Protein AF-A0A7C6SM28-F1 (afdb_monomer_lite)

Radius of gyration: 21.07 Å; chains: 1; bounding box: 52×35×64 Å

Foldseek 3Di:
DPPVPDDPQAAAEAEEEFDAQAPPALRVQAAGDDLVVVVVVLVVVVVVPPDPSYDYYYDRSLVSLVNQLVRQDAPLCVQLVVQLVVVVQDPCVDVVSNDSVSSVVSCVVSVHDSSVRHGHRHDLPDDGNCPPPDPQFDSVLSNVVNVCVVVVHDDDDCLVPNSPRRNLVVVDDSSD

pLDDT: mean 93.3, std 7.73, range [57.5, 98.56]

Sequence (176 aa):
TPKDKRGKGLNIGVSTSSFVPKPFTPFQWEAQDSIEMLKEKQQHLKEKIKSKYIKYSWHDPDLSFLEAVLARGDRRLGKVLYTAFKKGCKFDSWGEHFKFDSWMEAFEQCGIDPHFYANRKRDFDEIFPWDHIDVGVTKEFLKRENEKAYSEETIPNCRVKCTGCGAAVFNGGICK

Secondary structure (DSSP, 8-state):
--GGGSPPPP-EEEEE------TTSTTTTSPPPPHHHHHHHHHHHHHH---TTEEEEE--HHHHHHHHHHHT--TTHHHHHHHHHHTT---TTSGGG--HHHHHHHHHHTT--SHHHHT----TTPPPTTTTS--S--HHHHHHHHHHHHTTPPPPPTTTS----SGGGG-BTTB-

Structure (mmCIF, N/CA/C/O backbone):
data_AF-A0A7C6SM28-F1
#
_entry.id   AF-A0A7C6SM28-F1
#
loop_
_atom_site.group_PDB
_atom_site.id
_atom_site.type_symbol
_atom_site.label_atom_id
_atom_site.label_alt_id
_atom_site.label_comp_id
_atom_site.label_asym_id
_atom_site.label_entity_id
_atom_site.label_seq_id
_atom_site.pdbx_PDB_ins_code
_atom_site.Cartn_x
_atom_site.Cartn_y
_atom_site.Cartn_z
_atom_site.occupancy
_atom_site.B_iso_or_equiv
_atom_site.auth_seq_id
_atom_site.auth_comp_id
_atom_site.auth_asym_id
_atom_site.auth_atom_id
_atom_site.pdbx_PDB_model_num
ATOM 1 N N . THR A 1 1 ? 14.967 12.982 45.529 1.00 57.50 1 THR A N 1
ATOM 2 C CA . THR A 1 1 ? 15.801 13.753 44.580 1.00 57.50 1 THR A CA 1
ATOM 3 C C . THR A 1 1 ? 15.201 15.134 44.340 1.00 57.50 1 THR A C 1
ATOM 5 O O . THR A 1 1 ? 14.028 15.176 43.946 1.00 57.50 1 THR A O 1
ATOM 8 N N . PRO A 1 2 ? 15.949 16.226 44.615 1.00 70.44 2 PRO A N 1
ATOM 9 C CA . PRO A 1 2 ? 15.570 17.615 44.301 1.00 70.44 2 PRO A CA 1
ATOM 10 C C . PRO A 1 2 ? 15.084 17.770 42.852 1.00 70.44 2 PRO A C 1
ATOM 12 O O . PRO A 1 2 ? 15.502 16.992 41.993 1.00 70.44 2 PRO A O 1
ATOM 15 N N . LYS A 1 3 ? 14.162 18.703 42.575 1.00 65.81 3 LYS A N 1
ATOM 16 C CA . LYS A 1 3 ? 13.460 18.828 41.273 1.00 65.81 3 LYS A CA 1
ATOM 17 C C . LYS A 1 3 ? 14.437 19.095 40.112 1.00 65.81 3 LYS A C 1
ATOM 19 O O . LYS A 1 3 ? 14.246 18.582 39.019 1.00 65.81 3 LYS A O 1
ATOM 24 N N . ASP A 1 4 ? 15.501 19.814 40.424 1.00 71.56 4 ASP A N 1
ATOM 25 C CA . ASP A 1 4 ? 16.703 20.170 39.663 1.00 71.56 4 ASP A CA 1
ATOM 26 C C . ASP A 1 4 ? 17.681 19.001 39.425 1.00 71.56 4 ASP A C 1
ATOM 28 O O . ASP A 1 4 ? 18.448 19.026 38.468 1.00 71.56 4 ASP A O 1
ATOM 32 N N . LYS A 1 5 ? 17.615 17.941 40.243 1.00 65.12 5 LYS A N 1
ATOM 33 C CA . LYS A 1 5 ? 18.422 16.712 40.106 1.00 65.12 5 LYS A CA 1
ATOM 34 C C . LYS A 1 5 ? 17.644 15.536 39.504 1.00 65.12 5 LYS A C 1
ATOM 36 O O . LYS A 1 5 ? 18.176 14.431 39.398 1.00 65.12 5 LYS A O 1
ATOM 41 N N . ARG A 1 6 ? 16.370 15.729 39.148 1.00 66.81 6 ARG A N 1
ATOM 42 C CA . ARG A 1 6 ? 15.587 14.732 38.404 1.00 66.81 6 ARG A CA 1
ATOM 43 C C . ARG A 1 6 ? 15.928 14.891 36.926 1.00 66.81 6 ARG A C 1
ATOM 45 O O . ARG A 1 6 ? 15.677 15.950 36.360 1.00 66.81 6 ARG A O 1
ATOM 52 N N . GLY A 1 7 ? 16.473 13.849 36.297 1.00 62.31 7 GLY A N 1
ATOM 53 C CA . GLY A 1 7 ? 16.596 13.827 34.840 1.00 62.31 7 GLY A CA 1
ATOM 54 C C . GLY A 1 7 ? 15.230 14.114 34.211 1.00 62.31 7 GLY A C 1
ATOM 55 O O . GLY A 1 7 ? 14.220 13.577 34.679 1.00 62.31 7 GLY A O 1
ATOM 56 N N . LYS A 1 8 ? 15.176 14.990 33.197 1.00 68.56 8 LYS A N 1
ATOM 57 C CA . LYS A 1 8 ? 13.953 15.186 32.404 1.00 68.56 8 LYS A CA 1
ATOM 58 C C . LYS A 1 8 ? 13.518 13.800 31.927 1.00 68.56 8 LYS A C 1
ATOM 60 O O . LYS A 1 8 ? 14.299 13.120 31.270 1.00 68.56 8 LYS A O 1
ATOM 65 N N . GLY A 1 9 ? 12.331 13.352 32.340 1.00 72.19 9 GLY A N 1
ATOM 66 C CA . GLY A 1 9 ? 11.834 12.027 31.973 1.00 72.19 9 GLY A CA 1
ATOM 67 C C . GLY A 1 9 ? 11.867 11.876 30.455 1.00 72.19 9 GLY A C 1
ATOM 68 O O . GLY A 1 9 ? 11.353 12.740 29.748 1.00 72.19 9 GLY A O 1
ATOM 69 N N . LEU A 1 10 ? 12.524 10.826 29.965 1.00 85.38 10 LEU A N 1
ATOM 70 C CA . LEU A 1 10 ? 12.574 10.520 28.541 1.00 85.38 10 LEU A CA 1
ATOM 71 C C . LEU A 1 10 ? 11.158 10.159 28.085 1.00 85.38 10 LEU A C 1
ATOM 73 O O . LEU A 1 10 ? 10.561 9.251 28.651 1.00 85.38 10 LEU A O 1
ATOM 77 N N . ASN A 1 11 ? 10.635 10.862 27.084 1.00 90.19 11 ASN A N 1
ATOM 78 C CA . ASN A 1 11 ? 9.396 10.494 26.406 1.00 90.19 11 ASN A CA 1
ATOM 79 C C . ASN A 1 11 ? 9.750 9.997 25.005 1.00 90.19 11 ASN A C 1
ATOM 81 O O . ASN A 1 11 ? 10.447 10.690 24.266 1.00 90.19 11 ASN A O 1
ATOM 85 N N . ILE A 1 12 ? 9.270 8.811 24.647 1.00 94.56 12 ILE A N 1
ATOM 86 C CA . ILE A 1 12 ? 9.524 8.157 23.362 1.00 94.56 12 ILE A CA 1
ATOM 87 C C . ILE A 1 12 ? 8.202 8.081 22.598 1.00 94.56 12 ILE A C 1
ATOM 89 O O . ILE A 1 12 ? 7.205 7.592 23.127 1.00 94.56 12 ILE A O 1
ATOM 93 N N . GLY A 1 13 ? 8.186 8.562 21.356 1.00 95.12 13 GLY A N 1
ATOM 94 C CA . GLY A 1 13 ? 7.075 8.343 20.431 1.00 95.12 13 GLY A CA 1
ATOM 95 C C . GLY A 1 13 ? 7.308 7.072 19.624 1.00 95.12 13 GLY A C 1
ATOM 96 O O . GLY A 1 13 ? 8.358 6.934 19.001 1.00 95.12 13 GLY A O 1
ATOM 97 N N . VAL A 1 14 ? 6.343 6.159 19.624 1.00 95.56 14 VAL A N 1
ATOM 98 C CA . VAL A 1 14 ? 6.341 4.970 18.764 1.00 95.56 14 VAL A CA 1
ATOM 99 C C . VAL A 1 14 ? 5.119 5.064 17.867 1.00 95.56 14 VAL A C 1
ATOM 101 O O . VAL A 1 14 ? 4.009 5.214 18.370 1.00 95.56 14 VAL A O 1
ATOM 104 N N . SER A 1 15 ? 5.317 4.972 16.554 1.00 95.44 15 SER A N 1
ATOM 105 C CA . SER A 1 15 ? 4.222 4.935 15.588 1.00 95.44 15 SER A CA 1
ATOM 106 C C . SER A 1 15 ? 4.313 3.684 14.733 1.00 95.44 15 SER A C 1
ATOM 108 O O . SER A 1 15 ? 5.401 3.340 14.272 1.00 95.44 15 SER A O 1
ATOM 110 N N . THR A 1 16 ? 3.185 3.019 14.508 1.00 95.50 16 THR A N 1
ATOM 111 C CA . THR A 1 16 ? 3.097 1.896 13.566 1.00 95.50 16 THR A CA 1
ATOM 112 C C . THR A 1 16 ? 2.073 2.169 12.485 1.00 95.50 16 THR A C 1
ATOM 114 O O . THR A 1 16 ? 0.943 2.572 12.770 1.00 95.50 16 THR A O 1
ATOM 117 N N . SER A 1 17 ? 2.446 1.873 11.251 1.00 94.69 17 SER A N 1
ATOM 118 C CA . SER A 1 17 ? 1.560 1.968 10.098 1.00 94.69 17 SER A CA 1
ATOM 119 C C . SER A 1 17 ? 1.174 0.570 9.632 1.00 94.69 17 SER A C 1
ATOM 121 O O . SER A 1 17 ? 1.978 -0.362 9.706 1.00 94.69 17 SER A O 1
ATOM 123 N N . SER A 1 18 ? -0.058 0.426 9.154 1.00 96.06 18 SER A N 1
ATOM 124 C CA . SER A 1 18 ? -0.479 -0.776 8.442 1.00 96.06 18 SER A CA 1
ATOM 125 C C . SER A 1 18 ? 0.312 -0.883 7.144 1.00 96.06 18 SER A C 1
ATOM 127 O O . SER A 1 18 ? 0.576 0.117 6.476 1.00 96.06 18 SER A O 1
ATOM 129 N N . PHE A 1 19 ? 0.685 -2.099 6.772 1.00 97.38 19 PHE A N 1
ATOM 130 C CA . PHE A 1 19 ? 1.304 -2.340 5.481 1.00 97.38 19 PHE A CA 1
ATOM 131 C C . PHE A 1 19 ? 0.286 -2.095 4.357 1.00 97.38 19 PHE A C 1
ATOM 133 O O . PHE A 1 19 ? -0.846 -2.572 4.423 1.00 97.38 19 PHE A O 1
ATOM 140 N N . VAL A 1 20 ? 0.678 -1.334 3.333 1.00 97.62 20 VAL A N 1
ATOM 141 C CA . VAL A 1 20 ? -0.153 -1.035 2.159 1.00 97.62 20 VAL A CA 1
ATOM 142 C C . VAL A 1 20 ? 0.655 -1.383 0.907 1.00 97.62 20 VAL A C 1
ATOM 144 O O . VAL A 1 20 ? 1.591 -0.652 0.584 1.00 97.62 20 VAL A O 1
ATOM 147 N N . PRO A 1 21 ? 0.319 -2.464 0.180 1.00 96.81 21 PRO A N 1
ATOM 148 C CA . PRO A 1 21 ? 1.028 -2.814 -1.049 1.00 96.81 21 PRO A CA 1
ATOM 149 C C . PRO A 1 21 ? 0.854 -1.720 -2.113 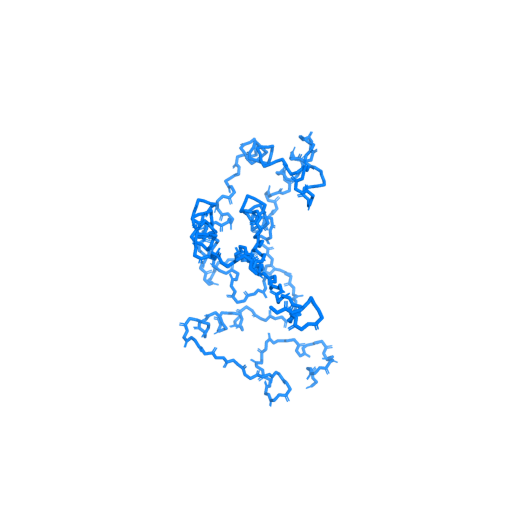1.00 96.81 21 PRO A C 1
ATOM 151 O O . PRO A 1 21 ? -0.271 -1.390 -2.505 1.00 96.81 21 PRO A O 1
ATOM 154 N N . LYS A 1 22 ? 1.955 -1.128 -2.581 1.00 97.00 22 LYS A N 1
ATOM 155 C CA . LYS A 1 22 ? 1.925 -0.021 -3.550 1.00 97.00 22 LYS A CA 1
ATOM 156 C C . LYS A 1 22 ? 2.414 -0.462 -4.929 1.00 97.00 22 LYS A C 1
ATOM 158 O O . LYS A 1 22 ? 3.373 -1.236 -4.987 1.00 97.00 22 LYS A O 1
ATOM 163 N N . PRO A 1 23 ? 1.820 0.062 -6.018 1.00 97.44 23 PRO A N 1
ATOM 164 C CA . PRO A 1 23 ? 2.380 -0.060 -7.360 1.00 97.44 23 PRO A CA 1
ATOM 165 C C . PRO A 1 23 ? 3.859 0.317 -7.409 1.00 97.44 23 PRO A C 1
ATOM 167 O O . PRO A 1 23 ? 4.300 1.190 -6.659 1.00 97.44 23 PRO A O 1
ATOM 170 N N . PHE A 1 24 ? 4.602 -0.316 -8.315 1.00 96.88 24 PHE A N 1
ATOM 171 C CA . PHE A 1 24 ? 6.026 -0.042 -8.551 1.00 96.88 24 PHE A CA 1
ATOM 172 C C . PHE A 1 24 ? 6.938 -0.288 -7.342 1.00 96.88 24 PHE A C 1
ATOM 174 O O . PHE A 1 24 ? 8.034 0.263 -7.253 1.00 96.88 24 PHE A O 1
ATOM 181 N N . THR A 1 25 ? 6.501 -1.129 -6.406 1.00 96.88 25 THR A N 1
ATOM 182 C CA . THR A 1 25 ? 7.328 -1.581 -5.284 1.00 96.88 25 THR A CA 1
ATOM 183 C C . THR A 1 25 ? 7.552 -3.087 -5.369 1.00 96.88 25 THR A C 1
ATOM 185 O O . THR A 1 25 ? 6.719 -3.789 -5.950 1.00 96.88 25 THR A O 1
ATOM 188 N N . PRO A 1 26 ? 8.626 -3.625 -4.756 1.00 97.00 26 PRO A N 1
ATOM 189 C CA . PRO A 1 26 ? 8.832 -5.073 -4.671 1.00 97.00 26 PRO A CA 1
ATOM 190 C C . PRO A 1 26 ? 7.660 -5.798 -4.002 1.00 97.00 26 PRO A C 1
ATOM 192 O O . PRO A 1 26 ? 7.469 -6.991 -4.171 1.00 97.00 26 PRO A O 1
ATOM 195 N N . PHE A 1 27 ? 6.833 -5.074 -3.256 1.00 97.69 27 PHE A N 1
ATOM 196 C CA . PHE A 1 27 ? 5.715 -5.623 -2.515 1.00 97.69 27 PHE A CA 1
ATOM 197 C C . PHE A 1 27 ? 4.360 -5.461 -3.213 1.00 97.69 27 PHE A C 1
ATOM 199 O O . PHE A 1 27 ? 3.337 -5.778 -2.618 1.00 97.69 27 PHE A O 1
ATOM 206 N N . GLN A 1 28 ? 4.312 -5.004 -4.469 1.00 97.50 28 GLN A N 1
ATOM 207 C CA . GLN A 1 28 ? 3.048 -4.791 -5.193 1.00 97.50 28 GLN A CA 1
ATOM 208 C C . GLN A 1 28 ? 2.201 -6.067 -5.391 1.00 97.50 28 GLN A C 1
ATOM 210 O O . GLN A 1 28 ? 1.003 -5.967 -5.655 1.00 97.50 28 GLN A O 1
ATOM 215 N N . TRP A 1 29 ? 2.816 -7.246 -5.252 1.00 97.88 29 TRP A N 1
ATOM 216 C CA . TRP A 1 29 ? 2.166 -8.558 -5.330 1.00 97.88 29 TRP A CA 1
ATOM 217 C C . TRP A 1 29 ? 1.592 -9.047 -4.003 1.00 97.88 29 TRP A C 1
ATOM 219 O O . TRP A 1 29 ? 0.801 -9.988 -3.990 1.00 97.88 29 TRP A O 1
ATOM 229 N N . GLU A 1 30 ? 1.978 -8.429 -2.890 1.00 97.94 30 GLU A N 1
ATOM 230 C CA . GLU A 1 30 ? 1.567 -8.888 -1.572 1.00 97.94 30 GLU A CA 1
ATOM 231 C C . GLU A 1 30 ? 0.124 -8.510 -1.250 1.00 97.94 30 GLU A C 1
ATOM 233 O O . GLU A 1 30 ? -0.401 -7.478 -1.679 1.00 97.94 30 GLU A O 1
ATOM 238 N N . ALA A 1 31 ? -0.508 -9.358 -0.444 1.00 98.00 31 ALA A N 1
ATOM 239 C CA . ALA A 1 31 ? -1.778 -9.035 0.175 1.00 98.00 31 ALA A CA 1
ATOM 240 C C . ALA A 1 31 ? -1.565 -8.025 1.308 1.00 98.00 31 ALA A C 1
ATOM 242 O O . ALA A 1 31 ? -0.572 -8.074 2.035 1.00 98.00 31 ALA A O 1
ATOM 243 N N . GLN A 1 32 ? -2.533 -7.137 1.498 1.00 98.38 32 GLN A N 1
ATOM 244 C CA . GLN A 1 32 ? -2.715 -6.512 2.799 1.00 98.38 32 GLN A CA 1
ATOM 245 C C . GLN A 1 32 ? -3.454 -7.495 3.712 1.00 98.38 32 GLN A C 1
ATOM 247 O O . GLN A 1 32 ? -4.366 -8.191 3.261 1.00 98.38 32 GLN A O 1
ATOM 252 N N . ASP A 1 33 ? -3.105 -7.524 4.995 1.00 98.19 33 ASP A N 1
ATOM 253 C CA . ASP A 1 33 ? -3.901 -8.242 5.991 1.00 98.19 33 ASP A CA 1
ATOM 254 C C . ASP A 1 33 ? -5.338 -7.697 6.062 1.00 98.19 33 ASP A C 1
ATOM 256 O O . ASP A 1 33 ? -5.606 -6.535 5.751 1.00 98.19 33 ASP A O 1
ATOM 260 N N . SER A 1 34 ? -6.277 -8.531 6.506 1.00 97.88 34 SER A N 1
ATOM 261 C CA . SER A 1 34 ? -7.646 -8.097 6.807 1.00 97.88 34 SER A CA 1
ATOM 262 C C . SER A 1 34 ? -7.664 -6.996 7.875 1.00 97.88 34 SER A C 1
ATOM 264 O O . SER A 1 34 ? -6.787 -6.967 8.746 1.00 97.88 34 SER A O 1
ATOM 266 N N . ILE A 1 35 ? -8.706 -6.164 7.876 1.00 97.81 35 ILE A N 1
ATOM 267 C CA . ILE A 1 35 ? -8.931 -5.132 8.899 1.00 97.81 35 ILE A CA 1
ATOM 268 C C . ILE A 1 35 ? -8.891 -5.739 10.311 1.00 97.81 35 ILE A C 1
ATOM 270 O O . ILE A 1 35 ? -8.280 -5.168 11.215 1.00 97.81 35 ILE A O 1
ATOM 274 N N . GLU A 1 36 ? -9.485 -6.916 10.491 1.00 98.00 36 GLU A N 1
ATOM 275 C CA . GLU A 1 36 ? -9.570 -7.648 11.756 1.00 98.00 36 GLU A CA 1
ATOM 276 C C . GLU A 1 36 ? -8.173 -8.004 12.268 1.00 98.00 36 GLU A C 1
ATOM 278 O O . GLU A 1 36 ? -7.785 -7.601 13.363 1.00 98.00 36 GLU A O 1
ATOM 283 N N . MET A 1 37 ? -7.367 -8.663 11.434 1.00 98.06 37 MET A N 1
ATOM 284 C CA . MET A 1 37 ? -5.985 -9.007 11.773 1.00 98.06 37 MET A CA 1
ATOM 285 C C . MET A 1 37 ? -5.113 -7.768 12.046 1.00 98.06 37 MET A C 1
ATOM 287 O O . MET A 1 37 ? -4.266 -7.795 12.942 1.00 98.06 37 MET A O 1
ATOM 291 N N . LEU A 1 38 ? -5.305 -6.662 11.316 1.00 97.75 38 LEU A N 1
ATOM 292 C CA . LEU A 1 38 ? -4.603 -5.405 11.604 1.00 97.75 38 LEU A CA 1
ATOM 293 C C . LEU A 1 38 ? -4.991 -4.855 12.986 1.00 97.75 38 LEU A C 1
ATOM 295 O O . LEU A 1 38 ? -4.105 -4.479 13.758 1.00 97.75 38 LEU A O 1
ATOM 299 N N . LYS A 1 39 ? -6.286 -4.865 13.330 1.00 97.19 39 LYS A N 1
ATOM 300 C CA . LYS A 1 39 ? -6.794 -4.466 14.656 1.00 97.19 39 LYS A CA 1
ATOM 301 C C . LYS A 1 39 ? -6.217 -5.357 15.762 1.00 97.19 39 LYS A C 1
ATOM 303 O O . LYS A 1 39 ? -5.750 -4.836 16.776 1.00 97.19 39 LYS A O 1
ATOM 308 N N . GLU A 1 40 ? -6.157 -6.672 15.553 1.00 98.06 40 GLU A N 1
ATOM 309 C CA . GLU A 1 40 ? -5.547 -7.624 16.493 1.00 98.06 40 GLU A CA 1
ATOM 310 C C . GLU A 1 40 ? -4.056 -7.341 16.724 1.00 98.06 40 GLU A C 1
ATOM 312 O O . GLU A 1 40 ? -3.607 -7.258 17.871 1.00 98.06 40 GLU A O 1
ATOM 317 N N . LYS A 1 41 ? -3.279 -7.122 15.655 1.00 97.50 41 LYS A N 1
ATOM 318 C CA . LYS A 1 41 ? -1.844 -6.790 15.743 1.00 97.50 41 LYS A CA 1
ATOM 319 C C . LYS A 1 41 ? -1.607 -5.470 16.484 1.00 97.50 41 LYS A C 1
ATOM 321 O O . LYS A 1 41 ? -0.714 -5.387 17.330 1.00 97.50 41 LYS A O 1
ATOM 326 N N . GLN A 1 42 ? -2.416 -4.447 16.213 1.00 96.44 42 GLN A N 1
ATOM 327 C CA . GLN A 1 42 ? -2.341 -3.155 16.906 1.00 96.44 42 GLN A CA 1
ATOM 328 C C . GLN A 1 42 ? -2.684 -3.287 18.393 1.00 96.44 42 GLN A C 1
ATOM 330 O O . GLN A 1 42 ? -1.973 -2.750 19.249 1.00 96.44 42 GLN A O 1
ATOM 335 N N . GLN A 1 43 ? -3.737 -4.040 18.716 1.00 96.38 43 GLN A N 1
ATOM 336 C CA . GLN A 1 43 ? -4.130 -4.303 20.096 1.00 96.38 43 GLN A CA 1
ATOM 337 C C . GLN A 1 43 ? -3.041 -5.078 20.846 1.00 96.38 43 GLN A C 1
ATOM 339 O O . GLN A 1 43 ? -2.695 -4.708 21.969 1.00 96.38 43 GLN A O 1
ATOM 344 N N . HIS A 1 44 ? -2.420 -6.071 20.207 1.00 97.25 44 HIS A N 1
ATOM 345 C CA . HIS A 1 44 ? -1.288 -6.797 20.776 1.00 97.25 44 HIS A CA 1
ATOM 346 C C . HIS A 1 44 ? -0.133 -5.856 21.157 1.00 97.25 44 HIS A C 1
ATOM 348 O O . HIS A 1 44 ? 0.383 -5.915 22.276 1.00 97.25 44 HIS A O 1
ATOM 354 N N . LEU A 1 45 ? 0.258 -4.941 20.265 1.00 96.00 45 LEU A N 1
ATOM 355 C CA . LEU A 1 45 ? 1.315 -3.965 20.549 1.00 96.00 45 LEU A CA 1
ATOM 356 C C . LEU A 1 45 ? 0.931 -3.022 21.690 1.00 96.00 45 LEU A C 1
ATOM 358 O O . LEU A 1 45 ? 1.717 -2.823 22.618 1.00 96.00 45 LEU A O 1
ATOM 362 N N . LYS A 1 46 ? -0.298 -2.501 21.676 1.00 94.69 46 LYS A N 1
ATOM 363 C CA . LYS A 1 46 ? -0.840 -1.662 22.753 1.00 94.69 46 LYS A CA 1
ATOM 364 C C . LYS A 1 46 ? -0.827 -2.386 24.101 1.00 94.69 46 LYS A C 1
ATOM 366 O O . LYS A 1 46 ? -0.559 -1.780 25.138 1.00 94.69 46 LYS A O 1
ATOM 371 N N . GLU A 1 47 ? -1.081 -3.690 24.109 1.00 96.50 47 GLU A N 1
ATOM 372 C CA . GLU A 1 47 ? -1.017 -4.507 25.314 1.00 96.50 47 GLU A CA 1
ATOM 373 C C . GLU A 1 47 ? 0.410 -4.748 25.801 1.00 96.50 47 GLU A C 1
ATOM 375 O O . GLU A 1 47 ? 0.619 -4.788 27.012 1.00 96.50 47 GLU A O 1
ATOM 380 N N . LYS A 1 48 ? 1.398 -4.881 24.916 1.00 96.94 48 LYS A N 1
ATOM 381 C CA . LYS A 1 48 ? 2.801 -5.089 25.311 1.00 96.94 48 LYS A CA 1
ATOM 382 C C . LYS A 1 48 ? 3.511 -3.794 25.706 1.00 96.94 48 LYS A C 1
ATOM 384 O O . LYS A 1 48 ? 4.364 -3.809 26.596 1.00 96.94 48 LYS A O 1
ATOM 389 N N . ILE A 1 49 ? 3.142 -2.664 25.111 1.00 94.94 49 ILE A N 1
ATOM 390 C CA . ILE A 1 49 ? 3.719 -1.351 25.416 1.00 94.94 49 ILE A CA 1
ATOM 391 C C . ILE A 1 49 ? 3.078 -0.803 26.701 1.00 94.94 49 ILE A C 1
ATOM 393 O O . ILE A 1 49 ? 2.097 -0.067 26.680 1.00 94.94 49 ILE A O 1
ATOM 397 N N . LYS A 1 50 ? 3.642 -1.179 27.856 1.00 92.44 50 LYS A N 1
ATOM 398 C CA . LYS A 1 50 ? 3.153 -0.755 29.186 1.00 92.44 50 LYS A CA 1
ATOM 399 C C . LYS A 1 50 ? 3.864 0.468 29.770 1.00 92.44 50 LYS A C 1
ATOM 401 O O . LYS A 1 50 ? 3.428 1.011 30.783 1.00 92.44 50 LYS A O 1
ATOM 406 N N . SER A 1 51 ? 4.985 0.884 29.181 1.00 92.31 51 SER A N 1
ATOM 407 C CA . SER A 1 51 ? 5.785 1.984 29.724 1.00 92.31 51 SER A CA 1
ATOM 408 C C . SER A 1 51 ? 5.049 3.316 29.600 1.00 92.31 51 SER A C 1
ATOM 410 O O . SER A 1 51 ? 4.743 3.757 28.497 1.00 92.31 51 SER A O 1
ATOM 412 N N . LYS A 1 52 ? 4.869 4.021 30.722 1.00 88.75 52 LYS A N 1
ATOM 413 C CA . LYS A 1 52 ? 4.304 5.385 30.758 1.00 88.75 52 LYS A CA 1
ATOM 414 C C . LYS A 1 52 ? 5.151 6.437 30.029 1.00 88.75 52 LYS A C 1
ATOM 416 O O . LYS A 1 52 ? 4.696 7.556 29.827 1.00 88.75 52 LYS A O 1
ATOM 421 N N . TYR A 1 53 ? 6.392 6.089 29.696 1.00 92.44 53 TYR A N 1
ATOM 422 C CA . TYR A 1 53 ? 7.325 6.931 28.951 1.00 92.44 53 TYR A CA 1
ATOM 423 C C . TYR A 1 53 ? 7.185 6.760 27.434 1.00 92.44 53 TYR A C 1
ATOM 425 O O . TYR A 1 53 ? 7.839 7.476 26.681 1.00 92.44 53 TYR A O 1
ATOM 433 N N . ILE A 1 54 ? 6.362 5.810 26.974 1.00 94.31 54 ILE A N 1
ATOM 434 C CA . ILE A 1 54 ? 6.122 5.564 25.554 1.00 94.31 54 ILE A CA 1
ATOM 435 C C . ILE A 1 54 ? 4.728 6.069 25.189 1.00 94.31 54 ILE A C 1
ATOM 437 O O . ILE A 1 54 ? 3.722 5.595 25.714 1.00 94.31 54 ILE A O 1
ATOM 441 N N . LYS A 1 55 ? 4.671 7.007 24.244 1.00 94.81 55 LYS A N 1
ATOM 442 C CA . LYS A 1 55 ? 3.440 7.385 23.554 1.00 94.81 55 LYS A CA 1
ATOM 443 C C . LYS A 1 55 ? 3.342 6.554 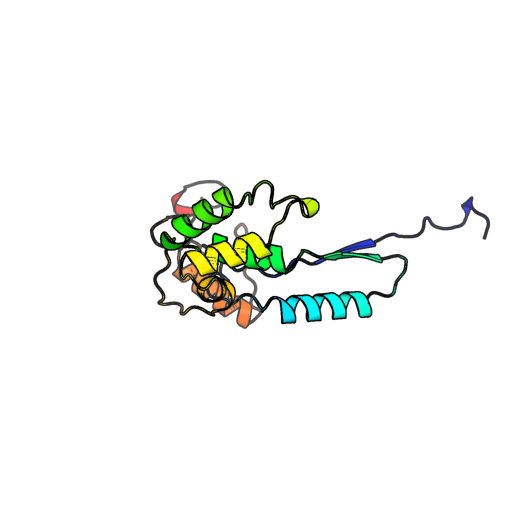22.281 1.00 94.81 55 LYS A C 1
ATOM 445 O O . LYS A 1 55 ? 4.116 6.768 21.352 1.00 94.81 55 LYS A O 1
ATOM 450 N N . TYR A 1 56 ? 2.402 5.617 22.259 1.00 96.00 56 TYR A N 1
ATOM 451 C CA . TYR A 1 56 ? 2.139 4.776 21.098 1.00 96.00 56 TYR A CA 1
ATOM 452 C C . TYR A 1 56 ? 0.996 5.354 20.253 1.00 96.00 56 TYR A C 1
ATOM 454 O O . TYR A 1 56 ? -0.060 5.690 20.791 1.00 96.00 56 TYR A O 1
ATOM 462 N N . SER A 1 57 ? 1.213 5.472 18.947 1.00 94.62 57 SER A N 1
ATOM 463 C CA . SER A 1 57 ? 0.210 5.824 17.940 1.00 94.62 57 SER A CA 1
ATOM 464 C C . SER A 1 57 ? 0.192 4.783 16.825 1.00 94.62 57 SER A C 1
ATOM 466 O O . SER A 1 57 ? 1.202 4.144 16.537 1.00 94.62 57 SER A O 1
ATOM 468 N N . TRP A 1 58 ? -0.948 4.618 16.168 1.00 94.25 58 TRP A N 1
ATOM 469 C CA . TRP A 1 58 ? -1.080 3.722 15.027 1.00 94.25 58 TRP A CA 1
ATOM 470 C C . TRP A 1 58 ? -2.021 4.314 13.984 1.00 94.25 58 TRP A C 1
ATOM 472 O O . TRP A 1 58 ? -2.823 5.196 14.288 1.00 94.25 58 TRP A O 1
ATOM 482 N N . HIS A 1 59 ? -1.883 3.846 12.747 1.00 91.19 59 HIS A N 1
ATOM 483 C CA . HIS A 1 59 ? -2.775 4.222 11.655 1.00 91.19 59 HIS A CA 1
ATOM 484 C C . HIS A 1 59 ? -4.109 3.491 11.768 1.00 91.19 59 HIS A C 1
ATOM 486 O O . HIS A 1 59 ? -4.158 2.325 12.160 1.00 91.19 59 HIS A O 1
ATOM 492 N N . ASP A 1 60 ? -5.176 4.171 11.366 1.00 92.75 60 ASP A N 1
ATOM 493 C CA . ASP A 1 60 ? -6.505 3.585 11.271 1.00 92.75 60 ASP A CA 1
ATOM 494 C C . ASP A 1 60 ? -6.513 2.423 10.242 1.00 92.75 60 ASP A C 1
ATOM 496 O O . ASP A 1 60 ? -6.122 2.628 9.082 1.00 92.75 60 ASP A O 1
ATOM 500 N N . PRO A 1 61 ? -6.890 1.190 10.644 1.00 95.31 61 PRO A N 1
ATOM 501 C CA . PRO A 1 61 ? -6.973 0.040 9.742 1.00 95.31 61 PRO A CA 1
ATOM 502 C C . PRO A 1 61 ? -7.964 0.212 8.590 1.00 95.31 61 PRO A C 1
ATOM 504 O O . PRO A 1 61 ? -7.671 -0.229 7.480 1.00 95.31 61 PRO A O 1
ATOM 507 N N . ASP A 1 62 ? -9.094 0.871 8.827 1.00 95.44 62 ASP A N 1
ATOM 508 C CA . ASP A 1 62 ? -10.177 1.039 7.858 1.00 95.44 62 ASP A CA 1
ATOM 509 C C . ASP A 1 62 ? -9.739 2.043 6.771 1.00 95.44 62 ASP A C 1
ATOM 511 O O . ASP A 1 62 ? -9.927 1.816 5.570 1.00 95.44 62 ASP A O 1
ATOM 515 N N . LEU A 1 63 ? -9.027 3.107 7.168 1.00 94.50 63 LEU A N 1
ATOM 516 C CA . LEU A 1 63 ? -8.375 4.026 6.224 1.00 94.50 63 LEU A CA 1
ATOM 517 C C . LEU A 1 63 ? -7.264 3.326 5.428 1.00 94.50 63 LEU A C 1
ATOM 519 O O . LEU A 1 63 ? -7.158 3.500 4.213 1.00 94.50 63 LEU A O 1
ATOM 523 N N . SER A 1 64 ? -6.448 2.512 6.102 1.00 95.44 64 SER A N 1
ATOM 524 C CA . SER A 1 64 ? -5.358 1.756 5.466 1.00 95.44 64 SER A CA 1
ATOM 525 C C . SER A 1 64 ? -5.880 0.745 4.441 1.00 95.44 64 SER A C 1
ATOM 527 O O . SER A 1 64 ? -5.231 0.504 3.419 1.00 95.44 64 SER A O 1
ATOM 529 N N . PHE A 1 65 ? -7.043 0.150 4.708 1.00 97.50 65 PHE A N 1
ATOM 530 C CA . PHE A 1 65 ? -7.743 -0.732 3.783 1.00 97.50 65 PHE A CA 1
ATOM 531 C C . PHE A 1 65 ? -8.163 0.022 2.524 1.00 97.50 65 PHE A C 1
ATOM 533 O O . PHE A 1 65 ? -7.804 -0.376 1.414 1.00 97.50 65 PHE A O 1
ATOM 540 N N . LEU A 1 66 ? -8.839 1.164 2.680 1.00 97.00 66 LEU A N 1
ATOM 541 C CA . LEU A 1 66 ? -9.239 1.985 1.539 1.00 97.00 66 LEU A CA 1
ATOM 542 C C . LEU A 1 66 ? -8.023 2.452 0.722 1.00 97.00 66 LEU A C 1
ATOM 544 O O . LEU A 1 66 ? -8.048 2.419 -0.508 1.00 97.00 66 LEU A O 1
ATOM 548 N N . GLU A 1 67 ? -6.930 2.823 1.388 1.00 96.25 67 GLU A N 1
ATOM 549 C CA . GLU A 1 67 ? -5.679 3.202 0.734 1.00 96.25 67 GLU A CA 1
ATOM 550 C C . GLU A 1 67 ? -5.113 2.067 -0.137 1.00 96.25 67 GLU A C 1
ATOM 552 O O . GLU A 1 67 ? -4.641 2.318 -1.249 1.00 96.25 67 GLU A O 1
ATOM 557 N N . ALA A 1 68 ? -5.177 0.820 0.334 1.00 97.50 68 ALA A N 1
ATOM 558 C CA . ALA A 1 68 ? -4.752 -0.348 -0.431 1.00 97.50 68 ALA A CA 1
ATOM 559 C C . ALA A 1 68 ? -5.647 -0.602 -1.649 1.00 97.50 68 ALA A C 1
ATOM 561 O O . ALA A 1 68 ? -5.131 -0.891 -2.733 1.00 97.50 68 ALA A O 1
ATOM 562 N N . VAL A 1 69 ? -6.965 -0.447 -1.485 1.00 98.19 69 VAL A N 1
ATOM 563 C CA . VAL A 1 69 ? -7.936 -0.580 -2.579 1.00 98.19 69 VAL A CA 1
ATOM 564 C C . VAL A 1 69 ? -7.661 0.451 -3.669 1.00 98.19 69 VAL A C 1
ATOM 566 O O . VAL A 1 69 ? -7.497 0.088 -4.833 1.00 98.19 69 VAL A O 1
ATOM 569 N N . LEU A 1 70 ? -7.559 1.730 -3.298 1.00 97.00 70 LEU A N 1
ATOM 570 C CA . LEU A 1 70 ? -7.368 2.818 -4.257 1.00 97.00 70 LEU A CA 1
ATOM 571 C C . LEU A 1 70 ? -5.981 2.781 -4.905 1.00 97.00 70 LEU A C 1
ATOM 573 O O . LEU A 1 70 ? -5.872 2.998 -6.111 1.00 97.00 70 LEU A O 1
ATOM 577 N N . ALA A 1 71 ? -4.928 2.459 -4.146 1.00 96.19 71 ALA A N 1
ATOM 578 C CA . ALA A 1 71 ? -3.571 2.373 -4.683 1.00 96.19 71 ALA A CA 1
ATOM 579 C C . ALA A 1 71 ? -3.428 1.285 -5.750 1.00 96.19 71 ALA A C 1
ATOM 581 O O . ALA A 1 71 ? -2.651 1.455 -6.683 1.00 96.19 71 ALA A O 1
ATOM 582 N N . ARG A 1 72 ? -4.171 0.178 -5.625 1.00 96.81 72 ARG A N 1
ATOM 583 C CA . ARG A 1 72 ? -4.153 -0.928 -6.594 1.00 96.81 72 ARG A CA 1
ATOM 584 C C . ARG A 1 72 ? -5.372 -0.947 -7.516 1.00 96.81 72 ARG A C 1
ATOM 586 O O . ARG A 1 72 ? -5.646 -1.969 -8.155 1.00 96.81 72 ARG A O 1
ATOM 593 N N . GLY A 1 73 ? -6.097 0.165 -7.558 1.00 96.19 73 GLY A N 1
ATOM 594 C CA . GLY A 1 73 ? -7.322 0.331 -8.315 1.00 96.19 73 GLY A CA 1
ATOM 595 C C . GLY A 1 73 ? -7.121 0.283 -9.822 1.00 96.19 73 GLY A C 1
ATOM 596 O O . GLY A 1 73 ? -6.069 0.636 -10.351 1.00 96.19 73 GLY A O 1
ATOM 597 N N . ASP A 1 74 ? -8.177 -0.112 -10.523 1.00 96.31 74 ASP A N 1
ATOM 598 C CA . ASP A 1 74 ? -8.283 0.017 -11.972 1.00 96.31 74 ASP A CA 1
ATOM 599 C C . ASP A 1 74 ? -9.456 0.934 -12.356 1.00 96.31 74 ASP A C 1
ATOM 601 O O . ASP A 1 74 ? -10.110 1.547 -11.506 1.00 96.31 74 ASP A O 1
ATOM 605 N N . ARG A 1 75 ? -9.746 1.031 -13.659 1.00 96.44 75 ARG A N 1
ATOM 606 C CA . ARG A 1 75 ? -10.815 1.890 -14.196 1.00 96.44 75 ARG A CA 1
ATOM 607 C C . ARG A 1 75 ? -12.190 1.630 -13.565 1.00 96.44 75 ARG A C 1
ATOM 609 O O . ARG A 1 75 ? -13.007 2.550 -13.527 1.00 96.44 75 ARG A O 1
ATOM 616 N N . ARG A 1 76 ? -12.462 0.426 -13.046 1.00 97.38 76 ARG A N 1
ATOM 617 C CA . ARG A 1 76 ? -13.728 0.084 -12.375 1.00 97.38 76 ARG A CA 1
ATOM 618 C C . ARG A 1 76 ? -13.936 0.921 -11.114 1.00 97.38 76 ARG A C 1
ATOM 620 O O . ARG A 1 76 ? -15.064 1.343 -10.856 1.00 97.38 76 ARG A O 1
ATOM 627 N N . LEU A 1 77 ? -12.861 1.254 -10.393 1.00 97.94 77 LEU A N 1
ATOM 628 C CA . LEU A 1 77 ? -12.946 2.087 -9.190 1.00 97.94 77 LEU A CA 1
ATOM 629 C C . LEU A 1 77 ? -13.365 3.529 -9.479 1.00 97.94 77 LEU A C 1
ATOM 631 O O . LEU A 1 77 ? -13.863 4.196 -8.578 1.00 97.94 77 LEU A O 1
ATOM 635 N N . GLY A 1 78 ? -13.269 4.004 -10.726 1.00 97.88 78 GLY A N 1
ATOM 636 C CA . GLY A 1 78 ? -13.762 5.335 -11.093 1.00 97.88 78 GLY A CA 1
ATOM 637 C C . GLY A 1 78 ? -15.245 5.537 -10.751 1.00 97.88 78 GLY A C 1
ATOM 638 O O . GLY A 1 78 ? -15.629 6.597 -10.256 1.00 97.88 78 GLY A O 1
ATOM 639 N N . LYS A 1 79 ? -16.078 4.499 -10.932 1.00 97.69 79 LYS A N 1
ATOM 640 C CA . LYS A 1 79 ? -17.504 4.542 -10.560 1.00 97.69 79 LYS A CA 1
ATOM 641 C C . LYS A 1 79 ? -17.705 4.580 -9.043 1.00 97.69 79 LYS A C 1
ATOM 643 O O . LYS A 1 79 ? -18.582 5.305 -8.573 1.00 97.69 79 LYS A O 1
ATOM 648 N N . VAL A 1 80 ? -16.871 3.859 -8.290 1.00 98.31 80 VAL A N 1
ATOM 649 C CA . VAL A 1 80 ? -16.898 3.862 -6.819 1.00 98.31 80 VAL A CA 1
ATOM 650 C C . VAL A 1 80 ? -16.521 5.238 -6.290 1.00 98.31 80 VAL A C 1
ATOM 652 O O . VAL A 1 80 ? -17.286 5.809 -5.521 1.00 98.31 80 VAL A O 1
ATOM 655 N N . LEU A 1 81 ? -15.405 5.810 -6.759 1.00 97.50 81 LEU A N 1
ATOM 656 C CA . LEU A 1 81 ? -14.941 7.147 -6.371 1.00 97.50 81 LEU A CA 1
ATOM 657 C C . LEU A 1 81 ? -16.039 8.200 -6.567 1.00 97.50 81 LEU A C 1
ATOM 659 O O . LEU A 1 81 ? -16.330 8.988 -5.668 1.00 97.50 81 LEU A O 1
ATOM 663 N N . TYR A 1 82 ? -16.692 8.189 -7.733 1.00 98.00 82 TYR A N 1
ATOM 664 C CA . TYR A 1 82 ? -17.775 9.124 -8.029 1.00 98.00 82 TYR A CA 1
ATOM 665 C C . TYR A 1 82 ? -19.016 8.899 -7.149 1.00 98.00 82 TYR A C 1
ATOM 667 O O . TYR A 1 82 ? -19.670 9.857 -6.731 1.00 98.00 82 TYR A O 1
ATOM 675 N N . THR A 1 83 ? -19.342 7.644 -6.839 1.00 98.19 83 THR A N 1
ATOM 676 C CA . THR A 1 83 ? -20.472 7.292 -5.966 1.00 98.19 83 THR A CA 1
ATOM 677 C C . THR A 1 83 ? -20.205 7.695 -4.515 1.00 98.19 83 THR A C 1
ATOM 679 O O . THR A 1 83 ? -21.051 8.350 -3.907 1.00 98.19 83 THR A O 1
ATOM 682 N N . ALA A 1 84 ? -19.011 7.412 -3.989 1.00 97.62 84 ALA A N 1
ATOM 683 C CA . ALA A 1 84 ? -18.569 7.837 -2.662 1.00 97.62 84 ALA A CA 1
ATOM 684 C C . ALA A 1 84 ? -18.577 9.370 -2.532 1.00 97.62 84 ALA A C 1
ATOM 686 O O . ALA A 1 84 ? -19.126 9.920 -1.576 1.00 97.62 84 ALA A O 1
ATOM 687 N N . PHE A 1 85 ? -18.087 10.086 -3.550 1.00 96.94 85 PHE A N 1
ATOM 688 C CA . PHE A 1 85 ? -18.172 11.548 -3.599 1.00 96.94 85 PHE A CA 1
ATOM 689 C C . PHE A 1 85 ? -19.622 12.055 -3.501 1.00 96.94 85 PHE A C 1
ATOM 691 O O . PHE A 1 85 ? -19.897 12.986 -2.738 1.00 96.94 85 PHE A O 1
ATOM 698 N N . LYS A 1 86 ? -20.565 11.437 -4.230 1.00 97.50 86 LYS A N 1
ATOM 699 C CA . LYS A 1 86 ? -21.999 11.783 -4.161 1.00 97.50 86 LYS A CA 1
ATOM 700 C C . LYS A 1 86 ? -22.623 11.482 -2.796 1.00 97.50 86 LYS A C 1
ATOM 702 O O . LYS A 1 86 ? -23.525 12.206 -2.385 1.00 97.50 86 LYS A O 1
ATOM 707 N N . LYS A 1 87 ? -22.109 10.485 -2.073 1.00 96.00 87 LYS A N 1
ATOM 708 C CA . LYS A 1 87 ? -22.461 10.186 -0.671 1.00 96.00 87 LYS A CA 1
ATOM 709 C C . LYS A 1 87 ? -21.787 11.123 0.342 1.00 96.00 87 LYS A C 1
ATOM 711 O O . LYS A 1 87 ? -22.040 11.046 1.541 1.00 96.00 87 LYS A O 1
ATOM 716 N N . GLY A 1 88 ? -20.960 12.055 -0.127 1.00 94.69 88 GLY A N 1
ATOM 717 C CA . GLY A 1 88 ? -20.310 13.048 0.717 1.00 94.69 88 GLY A CA 1
ATOM 718 C C . GLY A 1 88 ? -19.048 12.543 1.413 1.00 94.69 88 GLY A C 1
ATOM 719 O O . GLY A 1 88 ? -18.694 13.123 2.442 1.00 94.69 88 GLY A O 1
ATOM 720 N N . CYS A 1 89 ? -18.386 11.512 0.873 1.00 94.25 89 CYS A N 1
ATOM 721 C CA . CYS A 1 89 ? -17.000 11.174 1.203 1.00 94.25 89 CYS A CA 1
ATOM 722 C C . CYS A 1 89 ? -16.091 12.277 0.648 1.00 94.25 89 CYS A C 1
ATOM 724 O O . CYS A 1 89 ? -15.872 12.387 -0.564 1.00 94.25 89 CYS A O 1
ATOM 726 N N . LYS A 1 90 ? -15.675 13.185 1.531 1.00 89.75 90 LYS A N 1
ATOM 727 C CA . LYS A 1 90 ? -14.824 14.344 1.245 1.00 89.75 90 LYS A CA 1
ATOM 728 C C . LYS A 1 90 ? -13.984 14.597 2.487 1.00 89.75 90 LYS A C 1
ATOM 730 O O . LYS A 1 90 ? -14.499 14.479 3.591 1.00 89.75 90 LYS A O 1
ATOM 735 N N . PHE A 1 91 ? -12.728 14.995 2.296 1.00 85.81 91 PHE A N 1
ATOM 736 C CA . PHE A 1 91 ? -11.782 15.220 3.397 1.00 85.81 91 PHE A CA 1
ATOM 737 C C . PHE A 1 91 ? -11.495 13.966 4.245 1.00 85.81 91 PHE A C 1
ATOM 739 O O . PHE A 1 91 ? -11.118 14.091 5.403 1.00 85.81 91 PHE A O 1
ATOM 746 N N . ASP A 1 92 ? -11.575 12.769 3.651 1.00 85.81 92 ASP A N 1
ATOM 747 C CA . ASP A 1 92 ? -11.340 11.479 4.329 1.00 85.81 92 ASP A CA 1
ATOM 748 C C . ASP A 1 92 ? -9.920 11.319 4.918 1.00 85.81 92 ASP A C 1
ATOM 750 O O . ASP A 1 92 ? -9.673 10.430 5.724 1.00 85.81 92 ASP A O 1
ATOM 754 N N . SER A 1 93 ? -8.975 12.194 4.551 1.00 76.94 93 SER A N 1
ATOM 755 C CA . SER A 1 93 ? -7.645 12.269 5.178 1.00 76.94 93 SER A CA 1
ATOM 756 C C . SER A 1 93 ? -7.674 12.789 6.622 1.00 76.94 93 SER A C 1
ATOM 758 O O . SER A 1 93 ? -6.677 12.669 7.332 1.00 76.94 93 SER A O 1
ATOM 760 N N . TRP A 1 94 ? -8.788 13.381 7.055 1.00 78.75 94 TRP A N 1
ATOM 761 C CA . TRP A 1 94 ? -9.009 13.865 8.413 1.00 78.75 94 TRP A CA 1
ATOM 762 C C . TRP A 1 94 ? -9.935 12.871 9.106 1.00 78.75 94 TRP A C 1
ATOM 764 O O . TRP A 1 94 ? -11.086 12.730 8.705 1.00 78.75 94 TRP A O 1
ATOM 774 N N . GLY A 1 95 ? -9.438 12.166 10.128 1.00 74.25 95 GLY A N 1
ATOM 775 C CA . GLY A 1 95 ? -10.156 11.031 10.728 1.00 74.25 95 GLY A CA 1
ATOM 776 C C . GLY A 1 95 ? -11.579 11.355 11.202 1.00 74.25 95 GLY A C 1
ATOM 777 O O . GLY A 1 95 ? -12.462 10.517 11.097 1.00 74.25 95 GLY A O 1
ATOM 778 N N . GLU A 1 96 ? -11.838 12.590 11.637 1.00 77.06 96 GLU A N 1
ATOM 779 C CA . GLU A 1 96 ? -13.176 13.065 12.035 1.00 77.06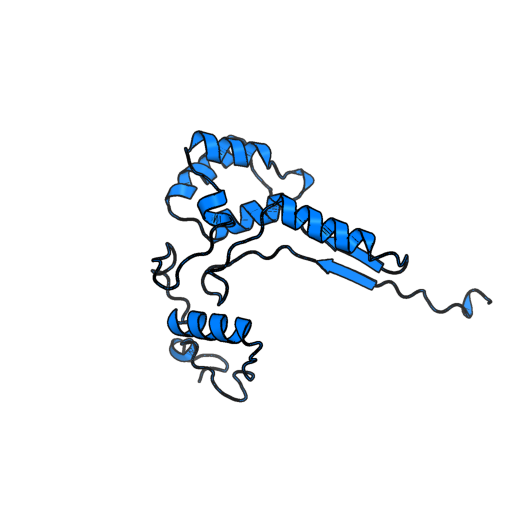 96 GLU A CA 1
ATOM 780 C C . GLU A 1 96 ? -14.188 13.176 10.877 1.00 77.06 96 GLU A C 1
ATOM 782 O O . GLU A 1 96 ? -15.395 13.260 11.102 1.00 77.06 96 GLU A O 1
ATOM 787 N N . HIS A 1 97 ? -13.707 13.176 9.636 1.00 80.88 97 HIS A N 1
ATOM 788 C CA . HIS A 1 97 ? -14.511 13.247 8.419 1.00 80.88 97 HIS A CA 1
ATOM 789 C C . HIS A 1 97 ? -14.523 11.941 7.629 1.00 80.88 97 HIS A C 1
ATOM 791 O O . HIS A 1 97 ? -15.241 11.860 6.632 1.00 80.88 97 HIS A O 1
ATOM 797 N N . PHE A 1 98 ? -13.761 10.935 8.060 1.00 91.88 98 PHE A N 1
ATOM 798 C CA . PHE A 1 98 ? -13.671 9.666 7.359 1.00 91.88 98 PHE A CA 1
ATOM 799 C C . PHE A 1 98 ? -14.975 8.872 7.487 1.00 91.88 98 PHE A C 1
ATOM 801 O O . PHE A 1 98 ? -15.397 8.506 8.584 1.00 91.88 98 PHE A O 1
ATOM 808 N N . LYS A 1 99 ? -15.620 8.601 6.347 1.00 92.62 99 LYS A N 1
ATOM 809 C CA . LYS A 1 99 ? -16.910 7.892 6.286 1.00 92.62 99 LYS A CA 1
ATOM 810 C C . LYS A 1 99 ? -16.753 6.494 5.710 1.00 92.62 99 LYS A C 1
ATOM 812 O O . LYS A 1 99 ? -17.139 6.242 4.567 1.00 92.62 99 LYS A O 1
ATOM 817 N N . PHE A 1 100 ? -16.186 5.586 6.498 1.00 95.25 100 PHE A N 1
ATOM 818 C CA . PHE A 1 100 ? -15.930 4.217 6.051 1.00 95.25 100 PHE A CA 1
ATOM 819 C C . PHE A 1 100 ? -17.199 3.501 5.555 1.00 95.25 100 PHE A C 1
ATOM 821 O O . PHE A 1 100 ? -17.204 2.967 4.447 1.00 95.25 100 PHE A O 1
ATOM 828 N N . ASP A 1 101 ? -18.306 3.594 6.294 1.00 96.31 101 ASP A N 1
ATOM 829 C CA . ASP A 1 101 ? -19.574 2.962 5.902 1.00 96.31 101 ASP A CA 1
ATOM 830 C C . ASP A 1 101 ? -20.085 3.479 4.548 1.00 96.31 101 ASP A C 1
ATOM 832 O O . ASP A 1 101 ? -20.502 2.705 3.690 1.00 96.31 101 ASP A O 1
ATOM 836 N N . SER A 1 102 ? -19.962 4.786 4.288 1.00 97.38 102 SER A N 1
ATOM 837 C CA . SER A 1 102 ? -20.348 5.378 2.999 1.00 97.38 102 SER A CA 1
ATOM 838 C C . SER A 1 102 ? -19.477 4.891 1.835 1.00 97.38 102 SER A C 1
ATOM 840 O O . SER A 1 102 ? -19.967 4.793 0.706 1.00 97.38 102 SER A O 1
ATOM 842 N N . TRP A 1 103 ? -18.204 4.573 2.089 1.00 97.94 103 TRP A N 1
ATOM 843 C CA . TRP A 1 103 ? -17.339 3.914 1.109 1.00 97.94 103 TRP A CA 1
ATOM 844 C C . TRP A 1 103 ? -17.795 2.484 0.836 1.00 97.94 103 TRP A C 1
ATOM 846 O O . TRP A 1 103 ? -17.933 2.116 -0.331 1.00 97.94 103 TRP A O 1
ATOM 856 N N . MET A 1 104 ? -18.083 1.703 1.878 1.00 98.25 104 MET A N 1
ATOM 857 C CA . MET A 1 104 ? -18.569 0.327 1.735 1.00 98.25 104 MET A CA 1
ATOM 858 C C . MET A 1 104 ? -19.898 0.264 0.973 1.00 98.25 104 MET A C 1
ATOM 860 O O . MET A 1 104 ? -20.025 -0.515 0.029 1.00 98.25 104 MET A O 1
ATOM 864 N N . GLU A 1 105 ? -20.837 1.167 1.264 1.00 98.38 105 GLU A N 1
ATOM 865 C CA . GLU A 1 105 ? -22.070 1.312 0.482 1.00 98.38 105 GLU A CA 1
ATOM 866 C C . GLU A 1 105 ? -21.796 1.679 -0.988 1.00 98.38 105 GLU A C 1
ATOM 868 O O . GLU A 1 105 ? -22.513 1.247 -1.889 1.00 98.38 105 GLU A O 1
ATOM 873 N N . ALA A 1 106 ? -20.786 2.513 -1.268 1.00 98.50 106 ALA A N 1
ATOM 874 C CA . ALA A 1 106 ? -20.428 2.871 -2.642 1.00 98.50 106 ALA A CA 1
ATOM 875 C C . ALA A 1 106 ? -19.857 1.674 -3.419 1.00 98.50 106 ALA A C 1
ATOM 877 O O . ALA A 1 106 ? -20.160 1.522 -4.606 1.00 98.50 106 ALA A O 1
ATOM 878 N N . PHE A 1 107 ? -19.055 0.830 -2.763 1.00 98.56 107 PHE A N 1
ATOM 879 C CA . PHE A 1 107 ? -18.565 -0.430 -3.325 1.00 98.56 107 PHE A CA 1
ATOM 880 C C . PHE A 1 107 ? -19.719 -1.385 -3.641 1.00 98.56 107 PHE A C 1
ATOM 882 O O . PHE A 1 107 ? -19.822 -1.855 -4.779 1.00 98.56 107 PHE A O 1
ATOM 889 N N . GLU A 1 108 ? -20.629 -1.585 -2.684 1.00 98.44 108 GLU A N 1
ATOM 890 C CA . GLU A 1 108 ? -21.818 -2.429 -2.839 1.00 98.44 108 GLU A CA 1
ATOM 891 C C . GLU A 1 108 ? -22.701 -1.956 -4.003 1.00 98.44 108 GLU A C 1
ATOM 893 O O . GLU A 1 108 ? -23.008 -2.734 -4.906 1.00 98.44 108 GLU A O 1
ATOM 898 N N . GLN A 1 109 ? -23.027 -0.659 -4.063 1.00 98.38 109 GLN A N 1
ATOM 899 C CA . GLN A 1 109 ? -23.834 -0.082 -5.148 1.00 98.38 109 GLN A CA 1
ATOM 900 C C . GLN A 1 109 ? -23.190 -0.231 -6.530 1.00 98.38 109 GLN A C 1
ATOM 902 O O . GLN A 1 109 ? -23.891 -0.309 -7.539 1.00 98.38 109 GLN A O 1
ATOM 907 N N . CYS A 1 110 ? -21.858 -0.251 -6.596 1.00 98.38 110 CYS A N 1
ATOM 908 C CA . CYS A 1 110 ? -21.134 -0.451 -7.848 1.00 98.38 110 CYS A CA 1
ATOM 909 C C . CYS A 1 110 ? -20.917 -1.933 -8.191 1.00 98.38 110 CYS A C 1
ATOM 911 O O . CYS A 1 110 ? -20.380 -2.209 -9.267 1.00 98.38 110 CYS A O 1
ATOM 913 N N . GLY A 1 111 ? -21.296 -2.868 -7.311 1.00 98.25 111 GLY A N 1
ATOM 914 C CA . GLY A 1 111 ? -21.039 -4.299 -7.478 1.00 98.25 111 GLY A CA 1
ATOM 915 C C . GLY A 1 111 ? -19.546 -4.631 -7.512 1.00 98.25 111 GLY A C 1
ATOM 916 O O . GLY A 1 111 ? -19.125 -5.504 -8.271 1.00 98.25 111 GLY A O 1
ATOM 917 N N . ILE A 1 112 ? -18.730 -3.887 -6.762 1.00 98.38 112 ILE A N 1
ATOM 918 C CA . ILE A 1 112 ? -17.277 -4.060 -6.721 1.00 98.38 112 ILE A CA 1
ATOM 919 C C . ILE A 1 112 ? -16.878 -4.521 -5.329 1.00 98.38 112 ILE A C 1
ATOM 921 O O . ILE A 1 112 ? -17.083 -3.802 -4.360 1.00 98.38 112 ILE A O 1
ATOM 925 N N . ASP A 1 113 ? -16.240 -5.684 -5.254 1.00 98.31 113 ASP A N 1
ATOM 926 C CA . ASP A 1 113 ? -15.625 -6.163 -4.022 1.00 98.31 113 ASP A CA 1
ATOM 927 C C . ASP A 1 113 ? -14.293 -5.422 -3.760 1.00 98.31 113 ASP A C 1
ATOM 929 O O . ASP A 1 113 ? -13.362 -5.537 -4.568 1.00 98.31 113 ASP A O 1
ATOM 933 N N . PRO A 1 114 ? -14.159 -4.657 -2.659 1.00 98.38 114 PRO A N 1
ATOM 934 C CA . PRO A 1 114 ? -12.898 -4.011 -2.309 1.00 98.38 114 PRO A CA 1
ATOM 935 C C . PRO A 1 114 ? -11.805 -5.018 -1.902 1.00 98.38 114 PRO A C 1
ATOM 937 O O . PRO A 1 114 ? -10.620 -4.766 -2.154 1.00 98.38 114 PRO A O 1
ATOM 940 N N . HIS A 1 115 ? -12.158 -6.186 -1.356 1.00 98.19 115 HIS A N 1
ATOM 941 C CA . HIS A 1 115 ? -11.1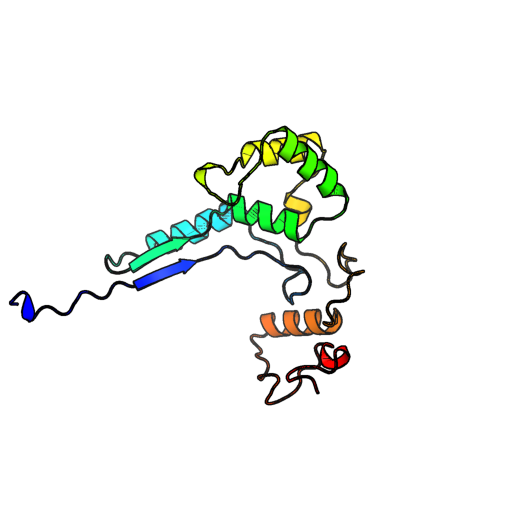87 -7.194 -0.913 1.00 98.19 115 HIS A CA 1
ATOM 942 C C . HIS A 1 115 ? -10.395 -7.800 -2.075 1.00 98.19 115 HIS A C 1
ATOM 944 O O . HIS A 1 115 ? -9.211 -8.110 -1.909 1.00 98.19 115 HIS A O 1
ATOM 950 N N 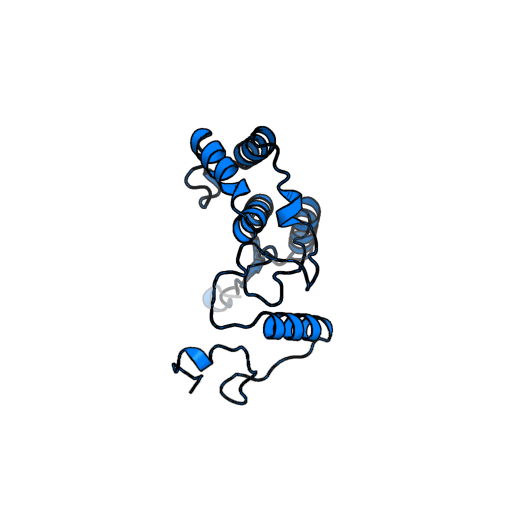. PHE A 1 116 ? -10.984 -7.861 -3.276 1.00 97.62 116 PHE A N 1
ATOM 951 C CA . PHE A 1 116 ? -10.281 -8.207 -4.517 1.00 97.62 116 PHE A CA 1
ATOM 952 C C . PHE A 1 116 ? -9.002 -7.376 -4.728 1.00 97.62 116 PHE A C 1
ATOM 954 O O . PHE A 1 116 ? -7.990 -7.895 -5.212 1.00 97.62 116 PHE A O 1
ATOM 961 N N . TYR A 1 117 ? -9.034 -6.088 -4.366 1.00 97.94 117 TYR A N 1
ATOM 962 C CA . TYR A 1 117 ? -7.884 -5.194 -4.484 1.00 97.94 117 TYR A CA 1
ATOM 963 C C . TYR A 1 117 ? -6.974 -5.281 -3.257 1.00 97.94 117 TYR A C 1
ATOM 965 O O . TYR A 1 117 ? -5.752 -5.351 -3.424 1.00 97.94 117 TYR A O 1
ATOM 973 N N . ALA A 1 118 ? -7.552 -5.283 -2.050 1.00 98.06 118 ALA A N 1
ATOM 974 C CA . ALA A 1 118 ? -6.829 -5.168 -0.785 1.00 98.06 118 ALA A CA 1
ATOM 975 C C . ALA A 1 118 ? -6.146 -6.472 -0.323 1.00 98.06 118 ALA A C 1
ATOM 977 O O . ALA A 1 118 ? -4.957 -6.467 -0.006 1.00 98.06 118 ALA A O 1
ATOM 978 N N . ASN A 1 119 ? -6.859 -7.595 -0.302 1.00 97.94 119 ASN A N 1
ATOM 979 C CA . ASN A 1 119 ? -6.453 -8.765 0.490 1.00 97.94 119 ASN A CA 1
ATOM 980 C C . ASN A 1 119 ? -5.996 -9.971 -0.337 1.00 97.94 119 ASN A C 1
ATOM 982 O O . ASN A 1 119 ? -5.643 -11.007 0.220 1.00 97.94 119 ASN A O 1
ATOM 986 N N . ARG A 1 120 ? -5.978 -9.856 -1.666 1.00 96.56 120 ARG A N 1
ATOM 987 C CA . ARG A 1 120 ? -5.499 -10.921 -2.550 1.00 96.56 120 ARG A CA 1
ATOM 988 C C . ARG A 1 120 ? -4.000 -10.781 -2.811 1.00 96.56 120 ARG A C 1
ATOM 990 O O . ARG A 1 120 ? -3.555 -9.730 -3.271 1.00 96.56 120 ARG A O 1
ATOM 997 N N . LYS A 1 121 ? -3.250 -11.869 -2.602 1.00 97.19 121 LYS A N 1
ATOM 998 C CA . LYS A 1 121 ? -1.888 -12.010 -3.134 1.00 97.19 121 LYS A CA 1
ATOM 999 C C . LYS A 1 121 ? -1.968 -12.216 -4.647 1.00 97.19 121 LYS A C 1
ATOM 1001 O O . LYS A 1 121 ? -2.796 -12.993 -5.121 1.00 97.19 121 LYS A O 1
ATOM 1006 N N . ARG A 1 122 ? -1.154 -11.487 -5.401 1.00 97.31 122 ARG A N 1
ATOM 1007 C CA . ARG A 1 122 ? -1.167 -11.468 -6.869 1.00 97.31 122 ARG A CA 1
ATOM 1008 C C . ARG A 1 122 ? 0.014 -12.261 -7.411 1.00 97.31 122 ARG A C 1
ATOM 1010 O O . ARG A 1 122 ? 1.069 -12.304 -6.786 1.00 97.31 122 ARG A O 1
ATOM 1017 N N . ASP A 1 123 ? -0.176 -12.874 -8.571 1.00 97.19 123 ASP A N 1
ATOM 1018 C CA . ASP A 1 123 ? 0.881 -13.622 -9.248 1.00 97.19 123 ASP A CA 1
ATOM 1019 C C . ASP A 1 123 ? 1.883 -12.670 -9.925 1.00 97.19 123 ASP A C 1
ATOM 1021 O O . ASP A 1 123 ? 1.519 -11.556 -10.318 1.00 97.19 123 ASP A O 1
ATOM 1025 N N . PHE A 1 124 ? 3.138 -13.095 -10.078 1.00 97.00 124 PHE A N 1
ATOM 1026 C CA . PHE A 1 124 ? 4.148 -12.316 -10.793 1.00 97.00 124 PHE A CA 1
ATOM 1027 C C . PHE A 1 124 ? 3.778 -12.048 -12.255 1.00 97.00 124 PHE A C 1
ATOM 1029 O O . PHE A 1 124 ? 4.110 -10.973 -12.768 1.00 97.00 124 PHE A O 1
ATOM 1036 N N . ASP A 1 125 ? 3.040 -12.966 -12.876 1.00 96.12 125 ASP A N 1
ATOM 1037 C CA . ASP A 1 125 ? 2.605 -12.890 -14.269 1.00 96.12 125 ASP A CA 1
ATOM 1038 C C . ASP A 1 125 ? 1.269 -12.135 -14.431 1.00 96.12 125 ASP A C 1
ATOM 1040 O O . ASP A 1 125 ? 0.784 -11.938 -15.547 1.00 96.12 125 ASP A O 1
ATOM 1044 N N . GLU A 1 126 ? 0.664 -11.659 -13.333 1.00 96.38 126 GLU A N 1
ATOM 1045 C CA . GLU A 1 126 ? -0.550 -10.843 -13.391 1.00 96.38 126 GLU A CA 1
ATOM 1046 C C . GLU A 1 126 ? -0.275 -9.502 -14.092 1.00 96.38 126 GLU A C 1
ATOM 1048 O O . GLU A 1 126 ? 0.680 -8.783 -13.779 1.00 96.38 126 GLU A O 1
ATOM 1053 N N . ILE A 1 127 ? -1.151 -9.146 -15.035 1.00 95.88 127 ILE A N 1
ATOM 1054 C CA . ILE A 1 127 ? -1.121 -7.853 -15.722 1.00 95.88 127 ILE A CA 1
ATOM 1055 C C . ILE A 1 127 ? -1.781 -6.809 -14.825 1.00 95.88 127 ILE A C 1
ATOM 1057 O O . ILE A 1 127 ? -2.963 -6.925 -14.482 1.00 95.88 127 ILE A O 1
ATOM 1061 N N . PHE A 1 128 ? -1.039 -5.764 -14.469 1.00 96.88 128 PHE A N 1
ATOM 1062 C CA . PHE A 1 128 ? -1.536 -4.717 -13.587 1.00 96.88 128 PHE A CA 1
ATOM 1063 C C . PHE A 1 128 ? -2.102 -3.517 -14.339 1.00 96.88 128 PHE A C 1
ATOM 1065 O O . PHE A 1 128 ? -1.609 -3.145 -15.405 1.00 96.88 128 PHE A O 1
ATOM 1072 N N . PRO A 1 129 ? -3.103 -2.826 -13.758 1.00 96.38 129 PRO A N 1
ATOM 1073 C CA . PRO A 1 129 ? -3.673 -1.636 -14.376 1.00 96.38 129 PRO A CA 1
ATOM 1074 C C . PRO A 1 129 ? -2.663 -0.490 -14.508 1.00 96.38 129 PRO A C 1
ATOM 1076 O O . PRO A 1 129 ? -2.906 0.413 -15.300 1.00 96.38 129 PRO A O 1
ATOM 1079 N N . TRP A 1 130 ? -1.538 -0.529 -13.790 1.00 96.25 130 TRP A N 1
ATOM 1080 C CA . TRP A 1 130 ? -0.444 0.441 -13.877 1.00 96.25 130 TRP A CA 1
ATOM 1081 C C . TRP A 1 130 ? 0.747 -0.023 -14.731 1.00 96.25 130 TRP A C 1
ATOM 1083 O O . TRP A 1 130 ? 1.668 0.763 -14.912 1.00 96.25 130 TRP A O 1
ATOM 1093 N N . ASP A 1 131 ? 0.733 -1.234 -15.307 1.00 95.88 131 ASP A N 1
ATOM 1094 C CA . ASP A 1 131 ? 1.862 -1.757 -16.109 1.00 95.88 131 ASP A CA 1
ATOM 1095 C C . ASP A 1 131 ? 2.138 -0.927 -17.380 1.00 95.88 131 ASP A C 1
ATOM 1097 O O . ASP A 1 131 ? 3.212 -1.010 -17.964 1.00 95.88 131 ASP A O 1
ATOM 1101 N N . HIS A 1 132 ? 1.183 -0.098 -17.810 1.00 94.56 132 HIS A N 1
ATOM 1102 C CA . HIS A 1 132 ? 1.345 0.816 -18.944 1.00 94.56 132 HIS A CA 1
ATOM 1103 C C . HIS A 1 132 ? 2.056 2.135 -18.587 1.00 94.56 132 HIS A C 1
ATOM 1105 O O . HIS A 1 132 ? 2.223 2.991 -19.456 1.00 94.56 132 HIS A O 1
ATOM 1111 N N . ILE A 1 133 ? 2.417 2.336 -17.318 1.00 94.88 133 ILE A N 1
ATOM 1112 C CA . ILE A 1 133 ? 3.095 3.534 -16.824 1.00 94.88 133 ILE A CA 1
ATOM 1113 C C . ILE A 1 133 ? 4.563 3.184 -16.595 1.00 94.88 133 ILE A C 1
ATOM 1115 O O . ILE A 1 133 ? 4.884 2.305 -15.797 1.00 94.88 133 ILE A O 1
ATOM 1119 N N . ASP A 1 134 ? 5.454 3.914 -17.257 1.00 93.38 134 ASP A N 1
ATOM 1120 C CA . ASP A 1 134 ? 6.892 3.773 -17.061 1.00 93.38 134 ASP A CA 1
ATOM 1121 C C . ASP A 1 134 ? 7.386 4.733 -15.967 1.00 93.38 134 ASP A C 1
ATOM 1123 O O . ASP A 1 134 ? 7.286 5.955 -16.093 1.00 93.38 134 ASP A O 1
ATOM 1127 N N . VAL A 1 135 ? 7.915 4.167 -14.880 1.00 93.81 135 VAL A N 1
ATOM 1128 C CA . VAL A 1 135 ? 8.556 4.906 -13.774 1.00 93.81 135 VAL A CA 1
ATOM 1129 C C . VAL A 1 135 ? 10.083 4.745 -13.770 1.00 93.81 135 VAL A C 1
ATOM 1131 O O . VAL A 1 135 ? 10.756 5.143 -12.819 1.00 93.81 135 VAL A O 1
ATOM 1134 N N . GLY A 1 136 ? 10.634 4.118 -14.809 1.00 93.50 136 GLY A N 1
ATOM 1135 C CA . GLY A 1 136 ? 12.039 3.756 -14.963 1.00 93.50 136 GLY A CA 1
ATOM 1136 C C . GLY A 1 136 ? 12.497 2.589 -14.092 1.00 93.50 136 GLY A C 1
ATOM 1137 O O . GLY A 1 136 ? 13.683 2.286 -14.086 1.00 93.50 136 GLY A O 1
ATOM 1138 N N . VAL A 1 137 ? 11.605 1.927 -13.349 1.00 95.25 137 VAL A N 1
ATOM 1139 C CA . VAL A 1 137 ? 11.932 0.710 -12.590 1.00 95.25 137 VAL A CA 1
ATOM 1140 C C . VAL A 1 137 ? 11.287 -0.498 -13.257 1.00 95.25 137 VAL A C 1
ATOM 1142 O O . VAL A 1 137 ? 10.072 -0.521 -13.437 1.00 95.25 137 VAL A O 1
ATOM 1145 N N . THR A 1 138 ? 12.087 -1.505 -13.615 1.00 95.44 138 THR A N 1
ATOM 1146 C CA . THR A 1 138 ? 11.591 -2.679 -14.347 1.00 95.44 138 THR A CA 1
ATOM 1147 C C . THR A 1 138 ? 10.834 -3.650 -13.439 1.00 95.44 138 THR A C 1
ATOM 1149 O O . THR A 1 138 ? 11.150 -3.809 -12.255 1.00 95.44 138 THR A O 1
ATOM 1152 N N . LYS A 1 139 ? 9.835 -4.347 -13.994 1.00 95.69 139 LYS A N 1
ATOM 1153 C CA . LYS A 1 139 ? 9.041 -5.342 -13.251 1.00 95.69 139 LYS A CA 1
ATOM 1154 C C . LYS A 1 139 ? 9.909 -6.528 -12.816 1.00 95.69 139 LYS A C 1
ATOM 1156 O O . LYS A 1 139 ? 9.749 -7.029 -11.704 1.00 95.69 139 LYS A O 1
ATOM 1161 N N . GLU A 1 140 ? 10.890 -6.906 -13.633 1.00 96.06 140 GLU A N 1
ATOM 1162 C CA . GLU A 1 140 ? 11.877 -7.953 -13.348 1.00 96.06 140 GLU A CA 1
ATOM 1163 C C . GLU A 1 140 ? 12.755 -7.586 -12.150 1.00 96.06 140 GLU A C 1
ATOM 1165 O O . GLU A 1 140 ? 13.039 -8.437 -11.304 1.00 96.06 140 GLU A O 1
ATOM 1170 N N . PHE A 1 141 ? 13.161 -6.315 -12.043 1.00 96.56 141 PHE A N 1
ATOM 1171 C CA . PHE A 1 141 ? 13.885 -5.834 -10.872 1.00 96.56 141 PHE A CA 1
ATOM 1172 C C . PHE A 1 141 ? 13.029 -5.982 -9.614 1.00 96.56 141 PHE A C 1
ATOM 1174 O O . PHE A 1 141 ? 13.487 -6.560 -8.632 1.00 96.56 141 PHE A O 1
ATOM 1181 N N . LEU A 1 142 ? 11.778 -5.514 -9.651 1.00 97.50 142 LEU A N 1
ATOM 1182 C CA . LEU A 1 142 ? 10.867 -5.590 -8.507 1.00 97.50 142 LEU A CA 1
ATOM 1183 C C . LEU A 1 142 ? 10.605 -7.038 -8.065 1.00 97.50 142 LEU A C 1
ATOM 1185 O O . LEU A 1 142 ? 10.578 -7.295 -6.863 1.00 97.50 142 LEU A O 1
ATOM 1189 N N . LYS A 1 143 ? 10.473 -7.981 -9.008 1.00 97.50 143 LYS A N 1
ATOM 1190 C CA . LYS A 1 143 ? 10.330 -9.418 -8.717 1.00 97.50 143 LYS A CA 1
ATOM 1191 C C . LYS A 1 143 ? 11.554 -9.964 -7.982 1.00 97.50 143 LYS A C 1
ATOM 1193 O O . LYS A 1 143 ? 11.417 -10.560 -6.920 1.00 97.50 143 LYS A O 1
ATOM 1198 N N . ARG A 1 144 ? 12.756 -9.686 -8.492 1.00 97.12 144 ARG A N 1
ATOM 1199 C CA . ARG A 1 144 ? 14.006 -10.120 -7.853 1.00 97.12 144 ARG A CA 1
ATOM 1200 C C . ARG A 1 144 ? 14.176 -9.531 -6.450 1.00 97.12 144 ARG A C 1
ATOM 1202 O O . ARG A 1 144 ? 14.669 -10.206 -5.555 1.00 97.12 144 ARG A O 1
ATOM 1209 N N . GLU A 1 145 ? 13.797 -8.270 -6.246 1.00 97.25 145 GLU A N 1
ATOM 1210 C CA . GLU A 1 145 ? 13.868 -7.651 -4.918 1.00 97.25 145 GLU A CA 1
ATOM 1211 C C . GLU A 1 145 ? 12.796 -8.197 -3.957 1.00 97.25 145 GLU A C 1
ATOM 1213 O O . GLU A 1 145 ? 13.049 -8.255 -2.757 1.00 97.25 145 GLU A O 1
ATOM 1218 N N . ASN A 1 146 ? 11.639 -8.650 -4.456 1.00 97.56 146 ASN A N 1
ATOM 1219 C CA . ASN A 1 146 ? 10.657 -9.383 -3.649 1.00 97.56 146 ASN A CA 1
ATOM 1220 C C . ASN A 1 146 ? 11.236 -10.719 -3.163 1.00 97.56 146 ASN A C 1
ATOM 1222 O O . ASN A 1 146 ? 11.211 -10.999 -1.968 1.00 97.56 146 ASN A O 1
ATOM 1226 N N . GLU A 1 147 ? 11.819 -11.503 -4.073 1.00 96.88 147 GLU A N 1
ATOM 1227 C CA . GLU A 1 147 ? 12.445 -12.794 -3.756 1.00 96.88 147 GLU A CA 1
ATOM 1228 C C . GLU A 1 147 ? 13.563 -12.633 -2.714 1.00 96.88 147 GLU A C 1
ATOM 1230 O O . GLU A 1 147 ? 13.593 -13.363 -1.724 1.00 96.88 147 GLU A O 1
ATOM 1235 N N . LYS A 1 148 ? 14.418 -11.614 -2.871 1.00 96.69 148 LYS A N 1
ATOM 1236 C CA . LYS A 1 148 ? 15.456 -11.276 -1.883 1.00 96.69 148 LYS A CA 1
ATOM 1237 C C . LYS A 1 148 ? 14.901 -10.858 -0.528 1.00 96.69 148 LYS A C 1
ATOM 1239 O O . LYS A 1 148 ? 15.474 -11.204 0.499 1.00 96.69 148 LYS A O 1
ATOM 1244 N N . ALA A 1 149 ? 13.797 -10.109 -0.505 1.00 95.69 149 ALA A N 1
ATOM 1245 C CA . ALA A 1 149 ? 13.167 -9.720 0.752 1.00 95.69 149 ALA A CA 1
ATOM 1246 C C . ALA A 1 149 ? 12.715 -10.955 1.550 1.00 95.69 149 ALA A C 1
ATOM 1248 O O . ALA A 1 149 ? 12.838 -10.965 2.773 1.00 95.69 149 ALA A O 1
ATOM 1249 N N . TYR A 1 150 ? 12.262 -12.009 0.864 1.00 95.81 150 TYR A N 1
ATOM 1250 C CA . TYR A 1 150 ? 11.923 -13.290 1.486 1.00 95.81 150 TYR A CA 1
ATOM 1251 C C . TYR A 1 150 ? 13.137 -14.125 1.909 1.00 95.81 150 TYR A C 1
ATOM 1253 O O . TYR A 1 150 ? 13.004 -14.928 2.830 1.00 95.81 150 TYR A O 1
ATOM 1261 N N . SER A 1 151 ? 14.304 -13.939 1.286 1.00 97.12 151 SER A N 1
ATOM 1262 C CA . SER A 1 151 ? 15.565 -14.563 1.715 1.00 97.12 151 SER A CA 1
ATOM 1263 C C . SER A 1 151 ? 16.375 -13.715 2.704 1.00 97.12 151 SER A C 1
ATOM 1265 O O . SER A 1 151 ? 17.506 -14.071 3.026 1.00 97.12 151 SER A O 1
ATOM 1267 N N . GLU A 1 152 ? 15.804 -12.611 3.204 1.00 96.62 152 GLU A N 1
ATOM 1268 C CA . GLU A 1 152 ? 16.462 -11.654 4.111 1.00 96.62 152 GLU A CA 1
ATOM 1269 C C . GLU A 1 152 ? 17.756 -11.051 3.526 1.00 96.62 152 GLU A C 1
ATOM 1271 O O . GLU A 1 152 ? 18.637 -10.557 4.238 1.00 96.62 152 GLU A O 1
ATOM 1276 N N . GLU A 1 153 ? 17.870 -11.048 2.198 1.00 96.12 153 GLU A N 1
ATOM 1277 C CA . GLU A 1 153 ? 19.024 -10.527 1.483 1.00 96.12 153 GLU A CA 1
ATOM 1278 C C . GLU A 1 153 ? 18.904 -9.019 1.265 1.00 96.12 153 GLU A C 1
ATOM 1280 O O . GLU A 1 153 ? 17.949 -8.507 0.677 1.00 96.12 153 GLU A O 1
ATOM 1285 N N . THR A 1 154 ? 19.932 -8.286 1.690 1.00 92.94 154 THR A N 1
ATOM 1286 C CA . THR A 1 154 ? 20.010 -6.837 1.480 1.00 92.94 154 THR A CA 1
ATOM 1287 C C . THR A 1 154 ? 20.817 -6.498 0.232 1.00 92.94 154 THR A C 1
ATOM 1289 O O . THR A 1 154 ? 21.746 -7.207 -0.158 1.00 92.94 154 THR A O 1
ATOM 1292 N N . ILE A 1 155 ? 20.482 -5.371 -0.394 1.00 90.44 155 ILE A N 1
ATOM 1293 C CA . ILE A 1 155 ? 21.263 -4.809 -1.496 1.00 90.44 155 ILE A CA 1
ATOM 1294 C C . ILE A 1 155 ? 22.146 -3.652 -1.015 1.00 90.44 155 ILE A C 1
ATOM 1296 O O . ILE A 1 155 ? 21.751 -2.886 -0.132 1.00 90.44 155 ILE A O 1
ATOM 1300 N N . PRO A 1 156 ? 23.345 -3.486 -1.600 1.00 91.62 156 PRO A N 1
ATOM 1301 C CA . PRO A 1 156 ? 24.192 -2.346 -1.295 1.00 91.62 156 PRO A CA 1
ATOM 1302 C C . PRO A 1 156 ? 23.554 -1.043 -1.789 1.00 91.62 156 PRO A C 1
ATOM 1304 O O . PRO A 1 156 ? 22.736 -1.022 -2.708 1.00 91.62 156 PRO A O 1
ATOM 1307 N N . ASN A 1 157 ? 23.989 0.073 -1.207 1.00 91.19 157 ASN A N 1
ATOM 1308 C CA . ASN A 1 157 ? 23.613 1.398 -1.686 1.00 91.19 157 ASN A CA 1
ATOM 1309 C C . ASN A 1 157 ? 24.028 1.583 -3.161 1.00 91.19 157 ASN A C 1
ATOM 1311 O O . ASN A 1 157 ? 25.148 1.232 -3.538 1.00 91.19 157 ASN A O 1
ATOM 1315 N N . CYS A 1 158 ? 23.173 2.218 -3.968 1.00 91.06 158 CYS A N 1
ATOM 1316 C CA . CYS A 1 158 ? 23.426 2.457 -5.393 1.00 91.06 158 CYS A CA 1
ATOM 1317 C C . CYS A 1 158 ? 24.725 3.233 -5.691 1.00 91.06 158 CYS A C 1
ATOM 1319 O O . CYS A 1 158 ? 25.264 3.094 -6.783 1.00 91.06 158 CYS A O 1
ATOM 1321 N N . ARG A 1 159 ? 25.259 4.018 -4.740 1.00 90.88 159 ARG A N 1
ATOM 1322 C CA . ARG A 1 159 ? 26.567 4.695 -4.872 1.00 90.88 159 ARG A CA 1
ATOM 1323 C C . ARG A 1 159 ? 27.764 3.750 -4.767 1.00 90.88 159 ARG A C 1
ATOM 1325 O O . ARG A 1 159 ? 28.847 4.099 -5.216 1.00 90.88 159 ARG A O 1
ATOM 1332 N N . VAL A 1 160 ? 27.580 2.595 -4.130 1.00 92.69 160 VAL A N 1
ATOM 1333 C CA . VAL A 1 160 ? 28.613 1.560 -3.991 1.00 92.69 160 VAL A CA 1
ATOM 1334 C C . VAL A 1 160 ? 28.561 0.627 -5.192 1.00 92.69 160 VAL A C 1
ATOM 1336 O O . VAL A 1 160 ? 29.589 0.322 -5.790 1.00 92.69 160 VAL A O 1
ATOM 1339 N N . LYS A 1 161 ? 27.357 0.169 -5.550 1.00 92.31 161 LYS A N 1
ATOM 1340 C CA . LYS A 1 161 ? 27.136 -0.728 -6.682 1.00 92.31 161 LYS A CA 1
ATOM 1341 C C . LYS A 1 161 ? 25.731 -0.523 -7.233 1.00 92.31 161 LYS A C 1
ATOM 1343 O O . LYS A 1 161 ? 24.757 -0.665 -6.499 1.00 92.31 161 LYS A O 1
ATOM 1348 N N . CYS A 1 162 ? 25.627 -0.234 -8.529 1.00 92.56 162 CYS A N 1
ATOM 1349 C CA . CYS A 1 162 ? 24.337 -0.186 -9.210 1.00 92.56 162 CYS A CA 1
ATOM 1350 C C . CYS A 1 162 ? 23.635 -1.549 -9.102 1.00 92.56 162 CYS A C 1
ATOM 1352 O O . CYS A 1 162 ? 24.230 -2.593 -9.376 1.00 92.56 162 CYS A O 1
ATOM 1354 N N . THR A 1 163 ? 22.364 -1.535 -8.707 1.00 92.81 163 THR A N 1
ATOM 1355 C CA . THR A 1 163 ? 21.532 -2.740 -8.560 1.00 92.81 163 THR A CA 1
ATOM 1356 C C . THR A 1 163 ? 20.723 -3.049 -9.819 1.00 92.81 163 THR A C 1
ATOM 1358 O O . THR A 1 163 ? 20.067 -4.087 -9.889 1.00 92.81 163 THR A O 1
ATOM 1361 N N . GLY A 1 164 ? 20.799 -2.187 -10.838 1.00 93.75 164 GLY A N 1
ATOM 1362 C CA . GLY A 1 164 ? 20.146 -2.397 -12.127 1.00 93.75 164 GLY A CA 1
ATOM 1363 C C . GLY A 1 164 ? 18.625 -2.306 -12.045 1.00 93.75 164 GLY A C 1
ATOM 1364 O O . GLY A 1 164 ? 17.946 -3.178 -12.572 1.00 93.75 164 GLY A O 1
ATOM 1365 N N . CYS A 1 165 ? 18.089 -1.280 -11.371 1.00 94.12 165 CYS A N 1
ATOM 1366 C CA . CYS A 1 165 ? 16.640 -1.076 -11.287 1.00 94.12 165 CYS A CA 1
ATOM 1367 C C . CYS A 1 165 ? 15.991 -0.630 -12.601 1.00 94.12 165 CYS A C 1
ATOM 1369 O O . CYS A 1 165 ? 14.793 -0.808 -12.756 1.00 94.12 165 CYS A O 1
ATOM 1371 N N . GLY A 1 166 ? 16.773 -0.082 -13.536 1.00 93.62 166 GLY A N 1
ATOM 1372 C CA . GLY A 1 166 ? 16.296 0.484 -14.803 1.00 93.62 166 GLY A CA 1
ATOM 1373 C C . GLY A 1 166 ? 16.384 2.012 -14.863 1.00 93.62 166 GLY A C 1
ATOM 1374 O O . GLY A 1 166 ? 16.473 2.572 -15.949 1.00 93.62 166 GLY A O 1
ATOM 1375 N N . ALA A 1 167 ? 16.483 2.696 -13.716 1.00 93.50 167 ALA A N 1
ATOM 1376 C CA . ALA A 1 167 ? 16.347 4.157 -13.643 1.00 93.50 167 ALA A CA 1
ATOM 1377 C C . ALA A 1 167 ? 17.480 4.946 -14.331 1.00 93.50 167 ALA A C 1
ATOM 1379 O O . ALA A 1 167 ? 17.404 6.169 -14.443 1.00 93.50 167 ALA A O 1
ATOM 1380 N N . ALA A 1 168 ? 18.528 4.264 -14.803 1.00 91.06 168 ALA A N 1
ATOM 1381 C CA . ALA A 1 168 ? 19.606 4.863 -15.587 1.00 91.06 168 ALA A CA 1
ATOM 1382 C C . ALA A 1 168 ? 19.111 5.511 -16.892 1.00 91.06 168 ALA A C 1
ATOM 1384 O O . ALA A 1 168 ? 19.755 6.431 -17.378 1.00 91.06 168 ALA A O 1
ATOM 1385 N N . VAL A 1 169 ? 17.939 5.116 -17.408 1.00 91.38 169 VAL A N 1
ATOM 1386 C CA . VAL A 1 169 ? 17.318 5.734 -18.597 1.00 91.38 169 VAL A CA 1
ATOM 1387 C C . VAL A 1 169 ? 17.105 7.248 -18.471 1.00 91.38 169 VAL A C 1
ATOM 1389 O O . VAL A 1 169 ? 17.054 7.946 -19.479 1.00 91.38 169 VAL A O 1
ATOM 1392 N N . PHE A 1 170 ? 17.012 7.776 -17.247 1.00 90.31 170 PHE A N 1
ATOM 1393 C CA . PHE A 1 170 ? 16.821 9.206 -17.004 1.00 90.31 170 PHE A CA 1
ATOM 1394 C C . PHE A 1 170 ? 18.121 10.026 -17.025 1.00 90.31 170 PHE A C 1
ATOM 1396 O O . PHE A 1 170 ? 18.047 11.248 -16.908 1.00 90.31 170 PHE A O 1
ATOM 1403 N N . ASN A 1 171 ? 19.299 9.394 -17.153 1.00 88.50 171 ASN A N 1
ATOM 1404 C CA . ASN A 1 171 ? 20.617 10.051 -17.197 1.00 88.50 171 ASN A CA 1
ATOM 1405 C C . ASN A 1 171 ? 20.814 11.129 -16.108 1.00 88.50 171 ASN A C 1
ATOM 1407 O O . ASN A 1 171 ? 21.295 12.236 -16.370 1.00 88.50 171 ASN A O 1
ATOM 1411 N N . GLY A 1 172 ? 20.412 10.824 -14.871 1.00 86.94 172 GLY A N 1
ATOM 1412 C CA . GLY A 1 172 ? 20.293 11.809 -13.800 1.00 86.94 172 GLY A CA 1
ATOM 1413 C C . GLY A 1 172 ? 20.697 11.295 -12.419 1.00 86.94 172 GLY A C 1
ATOM 1414 O O . GLY A 1 172 ? 20.613 10.112 -12.093 1.00 86.94 172 GLY A O 1
ATOM 1415 N N . GLY A 1 173 ? 21.111 12.228 -11.559 1.00 86.56 173 GLY A N 1
ATOM 1416 C CA . GLY A 1 173 ? 21.447 11.939 -10.165 1.00 86.56 173 GLY A CA 1
ATOM 1417 C C . GLY A 1 173 ? 22.676 11.039 -10.016 1.00 86.56 173 GLY A C 1
ATOM 1418 O O . GLY A 1 173 ? 23.735 11.330 -10.572 1.00 86.56 173 GLY A O 1
ATOM 1419 N N . ILE A 1 174 ? 22.540 9.980 -9.210 1.00 88.00 174 ILE A N 1
ATOM 1420 C CA . ILE A 1 174 ? 23.588 8.964 -8.998 1.00 88.00 174 ILE A CA 1
ATOM 1421 C C . ILE A 1 174 ? 23.608 7.899 -10.102 1.00 88.00 174 ILE A C 1
ATOM 1423 O O . ILE A 1 174 ? 24.556 7.126 -10.175 1.00 88.00 174 ILE A O 1
ATOM 1427 N N . CYS A 1 175 ? 22.557 7.848 -10.923 1.00 85.50 175 CYS A N 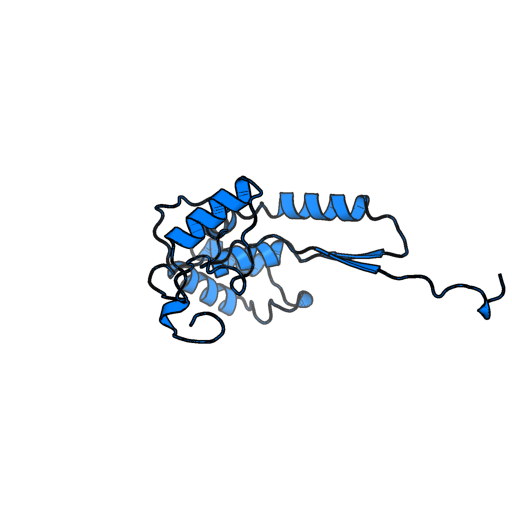1
ATOM 1428 C CA . CYS A 1 175 ? 22.404 6.927 -12.040 1.00 85.50 175 CYS A CA 1
ATOM 1429 C C . CYS A 1 175 ? 22.994 7.596 -13.288 1.00 85.50 175 CYS A C 1
ATOM 1431 O O . CYS A 1 175 ? 22.259 8.134 -14.117 1.00 85.50 175 CYS A O 1
ATOM 1433 N N . LYS A 1 176 ? 24.326 7.648 -13.341 1.00 70.12 176 LYS A N 1
ATOM 1434 C CA . LYS A 1 176 ? 25.109 8.133 -14.481 1.00 70.12 176 LYS A CA 1
ATOM 1435 C C . LYS A 1 176 ? 25.835 6.980 -15.152 1.00 70.12 176 LYS A C 1
ATOM 1437 O O . LYS A 1 176 ? 26.208 6.039 -14.415 1.00 70.12 176 LYS A O 1
#